Protein AF-A0A0P7ZDQ3-F1 (afdb_monomer)

Radius of gyration: 29.6 Å; Cα contacts (8 Å, |Δi|>4): 170; chains: 1; bounding box: 62×71×88 Å

Organism: Scleropages formosus (NCBI:txid113540)

Nearest PDB structures (foldseek):
  5wai-assembly2_F  TM=9.616E-01  e=1.952E-12  Homo sapiens
  7kso-assembly1_C  TM=8.621E-01  e=9.322E-10  Homo sapiens
  7ktp-assembly1_C  TM=6.239E-01  e=7.006E-10  Homo sapiens
  9c6e-assembly1_A  TM=3.291E-01  e=1.184E+00  Bos taurus
  7mor-assembly1_D  TM=3.613E-01  e=1.576E+00  Bos taurus

Secondary structure (DSSP, 8-state):
----TTGGG---SGGGGT--SHHHHHHHHHHHTTS------SEEEEE---B----S---TT-TT---EEEEEEEEEEEEPPPTT-SS--EEEEEEEEEEEEBS--TTT--TT-S-EEEEEGGGG-GGGGGTEEEEEEEEEEE-TT---S----------------PPPP--

pLDDT: mean 75.01, std 19.98, range [33.34, 97.62]

Foldseek 3Di:
DDPCPPPPPDDDCPCVVVDDPVVVVVVVVVVVVPVPPPPDPQKDKDWAAADEDDDPDDPPDDPPPQQWKKKWKWKKWFWDDDPPGPGTDIDIHTQDIDIGGYPDDPPPDDPPPTDMGIGGCVVVDPVCVNTTVDIDMDMDIGDPPPDPPDDDPDDDPDDDDDDDDDDDDDD

Structure (mmCIF, N/CA/C/O backbone):
data_AF-A0A0P7ZDQ3-F1
#
_entry.id   AF-A0A0P7ZDQ3-F1
#
loop_
_atom_site.group_PDB
_atom_site.id
_atom_site.type_symbol
_atom_site.label_atom_id
_atom_site.label_alt_id
_atom_site.label_comp_id
_atom_site.label_asym_id
_atom_site.label_entity_id
_atom_site.label_seq_id
_atom_site.pdbx_PDB_ins_code
_atom_site.Cartn_x
_atom_site.Cartn_y
_atom_site.Cartn_z
_atom_site.occupancy
_atom_site.B_iso_or_equiv
_atom_site.auth_seq_id
_atom_site.auth_comp_id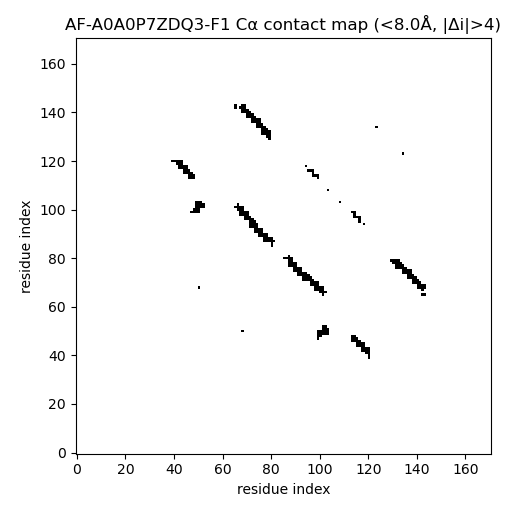
_atom_site.auth_asym_id
_atom_site.auth_atom_id
_atom_site.pdbx_PDB_model_num
ATOM 1 N N . MET A 1 1 ? -10.591 -28.034 55.947 1.00 47.28 1 MET A N 1
ATOM 2 C CA . MET A 1 1 ? -9.661 -26.920 56.257 1.00 47.28 1 MET A CA 1
ATOM 3 C C . MET A 1 1 ? -9.011 -26.566 54.936 1.00 47.28 1 MET A C 1
ATOM 5 O O . MET A 1 1 ? -7.900 -26.991 54.668 1.00 47.28 1 MET A O 1
ATOM 9 N N . ASP A 1 2 ? -9.728 -25.840 54.086 1.00 49.72 2 ASP A N 1
ATOM 10 C CA . ASP A 1 2 ? -9.339 -25.650 52.686 1.00 49.72 2 ASP A CA 1
ATOM 11 C C . ASP A 1 2 ? -8.907 -24.201 52.498 1.00 49.72 2 ASP A C 1
ATOM 13 O O . ASP A 1 2 ? -9.632 -23.352 51.984 1.00 49.72 2 ASP A O 1
ATOM 17 N N . LYS A 1 3 ? -7.722 -23.886 53.027 1.00 55.19 3 LYS A N 1
ATOM 18 C CA . LYS A 1 3 ? -7.095 -22.579 52.827 1.00 55.19 3 LYS A CA 1
ATOM 19 C C . LYS A 1 3 ? -6.446 -22.561 51.444 1.00 55.19 3 LYS A C 1
ATOM 21 O O . LYS A 1 3 ? -5.345 -23.062 51.266 1.00 55.19 3 LYS A O 1
ATOM 26 N N . CYS A 1 4 ? -7.168 -21.989 50.484 1.00 62.66 4 CYS A N 1
ATOM 27 C CA . CYS A 1 4 ? -6.662 -21.248 49.325 1.00 62.66 4 CYS A CA 1
ATOM 28 C C . CYS A 1 4 ? -5.309 -21.713 48.740 1.00 62.66 4 CYS A C 1
ATOM 30 O O . CYS A 1 4 ? -4.329 -20.971 48.778 1.00 62.66 4 CYS A O 1
ATOM 32 N N . PHE A 1 5 ? -5.267 -22.893 48.113 1.00 64.25 5 PHE A N 1
ATOM 33 C CA . PHE A 1 5 ? -4.073 -23.408 47.416 1.00 64.25 5 PHE A CA 1
ATOM 34 C C . PHE A 1 5 ? -3.659 -22.566 46.180 1.00 64.25 5 PHE A C 1
ATOM 36 O O . PHE A 1 5 ? -2.565 -22.722 45.655 1.00 64.25 5 PHE A O 1
ATOM 43 N N . PHE A 1 6 ? -4.506 -21.626 45.734 1.00 69.12 6 PHE A N 1
ATOM 44 C CA . PHE A 1 6 ? -4.286 -20.774 44.552 1.00 69.12 6 PHE A CA 1
ATOM 45 C C . PHE A 1 6 ? -3.920 -19.308 44.865 1.00 69.12 6 PHE A C 1
ATOM 47 O O . PHE A 1 6 ? -3.883 -18.477 43.960 1.00 69.12 6 PHE A O 1
ATOM 54 N N . SER A 1 7 ? -3.644 -18.947 46.123 1.00 65.00 7 SER A N 1
ATOM 55 C CA . SER A 1 7 ? -3.517 -17.529 46.512 1.00 65.00 7 SER A CA 1
ATOM 56 C C . SER A 1 7 ? -2.217 -16.825 46.074 1.00 65.00 7 SER A C 1
ATOM 58 O O . SER A 1 7 ? -2.065 -15.639 46.350 1.00 65.00 7 SER A O 1
ATOM 60 N N . LEU A 1 8 ? -1.288 -17.510 45.392 1.00 71.44 8 LEU A N 1
ATOM 61 C CA . LEU A 1 8 ? -0.011 -16.923 44.948 1.00 71.44 8 LEU A CA 1
ATOM 62 C C . LEU A 1 8 ? -0.116 -16.030 43.692 1.00 71.44 8 LEU A C 1
ATOM 64 O O . LEU A 1 8 ? 0.861 -15.379 43.338 1.00 71.44 8 LEU A O 1
ATOM 68 N N . GLY A 1 9 ? -1.269 -15.982 43.015 1.00 68.00 9 GLY A N 1
ATOM 69 C CA . GLY A 1 9 ? -1.419 -15.308 41.714 1.00 68.00 9 GLY A CA 1
ATOM 70 C C . GLY A 1 9 ? -2.218 -14.000 41.698 1.00 68.00 9 GLY A C 1
ATOM 71 O O . GLY A 1 9 ? -2.592 -13.554 40.615 1.00 68.00 9 GLY A O 1
ATOM 72 N N . SER A 1 10 ? -2.552 -13.396 42.844 1.00 70.06 10 SER A N 1
ATOM 73 C CA . SER A 1 10 ? -3.461 -12.235 42.891 1.00 70.06 10 SER A CA 1
ATOM 74 C C . SER A 1 10 ? -2.779 -10.934 43.317 1.00 70.06 10 SER A C 1
ATOM 76 O O . SER A 1 10 ? -2.130 -10.883 44.357 1.00 70.06 10 SER A O 1
ATOM 78 N N . SER A 1 11 ? -3.013 -9.864 42.550 1.00 74.44 11 SER A N 1
ATOM 79 C CA . SER A 1 11 ? -2.628 -8.493 42.912 1.00 74.44 11 SER A CA 1
ATOM 80 C C . SER A 1 11 ? -3.313 -8.031 44.205 1.00 74.44 11 SER A C 1
ATOM 82 O O . SER A 1 11 ? -4.505 -8.267 44.411 1.00 74.44 11 SER A O 1
ATOM 84 N N . GLU A 1 12 ? -2.569 -7.305 45.039 1.00 79.31 12 GLU A N 1
ATOM 85 C CA . GLU A 1 12 ? -3.005 -6.795 46.342 1.00 79.31 12 GLU A CA 1
ATOM 86 C C . GLU A 1 12 ? -4.114 -5.728 46.215 1.00 79.31 12 GLU A C 1
ATOM 88 O O . GLU A 1 12 ? -4.097 -4.882 45.318 1.00 79.31 12 GLU A O 1
ATOM 93 N N . THR A 1 13 ? -5.114 -5.746 47.106 1.00 77.69 13 THR A N 1
ATOM 94 C CA . THR A 1 13 ? -6.312 -4.885 47.001 1.00 77.69 13 THR A CA 1
ATOM 95 C C . THR A 1 13 ? -6.171 -3.520 47.678 1.00 77.69 13 THR A C 1
ATOM 97 O O . THR A 1 13 ? -7.129 -2.745 47.669 1.00 77.69 13 THR A O 1
ATOM 100 N N . ALA A 1 14 ? -5.014 -3.214 48.275 1.00 78.00 14 ALA A N 1
ATOM 101 C CA . ALA A 1 14 ? -4.780 -2.003 49.069 1.00 78.00 14 ALA A CA 1
ATOM 102 C C . ALA A 1 14 ? -5.134 -0.710 48.309 1.00 78.00 14 ALA A C 1
ATOM 104 O O . ALA A 1 14 ? -5.772 0.188 48.859 1.00 78.00 14 ALA A O 1
ATOM 105 N N . PHE A 1 15 ? -4.835 -0.664 47.009 1.00 73.62 15 PHE A N 1
ATOM 106 C CA . PHE A 1 15 ? -5.110 0.492 46.154 1.00 73.62 15 PHE A CA 1
ATOM 107 C C . PHE A 1 15 ? -6.597 0.709 45.848 1.00 73.62 15 PHE A C 1
ATOM 109 O O . PHE A 1 15 ? -6.980 1.817 45.485 1.00 73.62 15 PHE A O 1
ATOM 116 N N . ARG A 1 16 ? -7.470 -0.293 46.040 1.00 76.94 16 ARG A N 1
ATOM 117 C CA . ARG A 1 16 ? -8.907 -0.164 45.729 1.00 76.94 16 ARG A CA 1
ATOM 118 C C . ARG A 1 16 ? -9.622 0.851 46.618 1.00 76.94 16 ARG A C 1
ATOM 120 O O . ARG A 1 16 ? -10.590 1.449 46.174 1.00 76.94 16 ARG A O 1
ATOM 127 N N . LYS A 1 17 ? -9.155 1.041 47.858 1.00 80.94 17 LYS A N 1
ATOM 128 C CA . LYS A 1 17 ? -9.774 1.975 48.816 1.00 80.94 17 LYS A CA 1
ATOM 129 C C . LYS A 1 17 ? -9.455 3.442 48.515 1.00 80.94 17 LYS A C 1
ATOM 131 O O . LYS A 1 17 ? -10.232 4.309 48.891 1.00 80.94 17 LYS A O 1
ATOM 136 N N . ALA A 1 18 ? -8.323 3.706 47.863 1.00 84.31 18 ALA A N 1
ATOM 137 C CA . ALA A 1 18 ? -7.874 5.050 47.498 1.00 84.31 18 ALA A CA 1
ATOM 138 C C . ALA A 1 18 ? -8.083 5.371 46.007 1.00 84.31 18 ALA A C 1
ATOM 140 O O . ALA A 1 18 ? -7.891 6.512 45.599 1.00 84.31 18 ALA A O 1
ATOM 141 N N . PHE A 1 19 ? -8.462 4.382 45.190 1.00 84.75 19 PHE A N 1
ATOM 142 C CA . PHE A 1 19 ? -8.702 4.566 43.763 1.00 84.75 19 PHE A CA 1
ATOM 143 C C . PHE A 1 19 ? -9.962 5.399 43.531 1.00 84.75 19 PHE A C 1
ATOM 145 O O . PHE A 1 19 ? -11.065 4.990 43.897 1.00 84.75 19 PHE A O 1
ATOM 152 N N . LYS A 1 20 ? -9.797 6.546 42.876 1.00 89.25 20 LYS A N 1
ATOM 153 C CA . LYS A 1 20 ? -10.901 7.384 42.418 1.00 89.25 20 LYS A CA 1
ATOM 154 C C . LYS A 1 20 ? -11.042 7.234 40.912 1.00 89.25 20 LYS A C 1
ATOM 156 O O . LYS A 1 20 ? -10.075 7.414 40.177 1.00 89.25 20 LYS A O 1
ATOM 161 N N . VAL A 1 21 ? -12.250 6.910 40.457 1.00 90.06 21 VAL A N 1
ATOM 162 C CA . VAL A 1 21 ? -12.559 6.806 39.020 1.00 90.06 21 VAL A CA 1
ATOM 163 C C . VAL A 1 21 ? -12.359 8.159 38.330 1.00 90.06 21 VAL A C 1
ATOM 165 O O . VAL A 1 21 ? -11.869 8.195 37.206 1.00 90.06 21 VAL A O 1
ATOM 168 N N . ASP A 1 22 ? -12.645 9.259 39.031 1.00 88.94 22 ASP A N 1
ATOM 169 C CA . ASP A 1 22 ? -12.493 10.625 38.516 1.00 88.94 22 ASP A CA 1
ATOM 17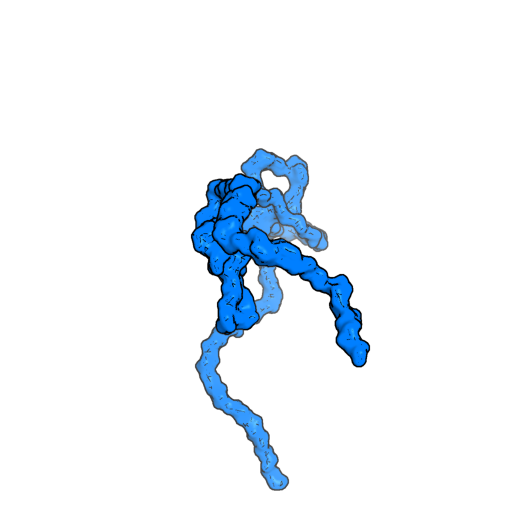0 C C . ASP A 1 22 ? -11.036 10.959 38.144 1.00 88.94 22 ASP A C 1
ATOM 172 O O . ASP A 1 22 ? -10.786 11.634 37.145 1.00 88.94 22 ASP A O 1
ATOM 176 N N . ASP A 1 23 ? -10.056 10.397 38.866 1.00 90.56 23 ASP A N 1
ATOM 177 C CA . ASP A 1 23 ? -8.626 10.590 38.583 1.00 90.56 23 ASP A CA 1
ATOM 178 C C . ASP A 1 23 ? -8.180 9.853 37.299 1.00 90.56 23 ASP A C 1
ATOM 180 O O . ASP A 1 23 ? -7.086 10.097 36.779 1.00 90.56 23 ASP A O 1
ATOM 184 N N . MET A 1 24 ? -9.005 8.942 36.760 1.00 90.50 24 MET A N 1
ATOM 185 C CA . MET A 1 24 ? -8.677 8.165 35.560 1.00 90.50 24 MET A CA 1
ATOM 186 C C . MET A 1 24 ? -8.606 9.046 34.313 1.00 90.50 24 MET A C 1
ATOM 188 O O . MET A 1 24 ? -7.696 8.865 33.504 1.00 90.50 24 MET A O 1
ATOM 192 N N . LEU A 1 25 ? -9.532 10.000 34.166 1.00 89.62 25 LEU A N 1
ATOM 193 C CA . LEU A 1 25 ? -9.534 10.932 33.037 1.00 89.62 25 LEU A CA 1
ATOM 194 C C . LEU A 1 25 ? -8.263 11.790 33.054 1.00 89.62 25 LEU A C 1
ATOM 196 O O . LEU A 1 25 ? -7.521 11.804 32.076 1.00 89.62 25 LEU A O 1
ATOM 200 N N . LEU A 1 26 ? -7.953 12.383 34.211 1.00 86.81 26 LEU A N 1
ATOM 201 C CA . LEU A 1 26 ? -6.758 13.204 34.427 1.00 86.81 26 LEU A CA 1
ATOM 202 C C . LEU A 1 26 ? -5.464 12.429 34.114 1.00 86.81 26 LEU A C 1
ATOM 204 O O . LEU A 1 26 ? -4.530 12.949 33.501 1.00 86.81 26 LEU A O 1
ATOM 208 N N . LYS A 1 27 ? -5.406 11.154 34.514 1.00 89.25 27 LYS A N 1
ATOM 209 C CA . LYS A 1 27 ? -4.269 10.272 34.227 1.00 89.25 27 LYS A CA 1
ATOM 210 C C . LYS A 1 27 ? -4.133 9.971 32.730 1.00 89.25 27 LYS A C 1
ATOM 212 O O . LYS A 1 27 ? -3.011 9.969 32.227 1.00 89.25 27 LYS A O 1
ATOM 217 N N . MET A 1 28 ? -5.244 9.725 32.034 1.00 86.88 28 MET A N 1
ATOM 218 C CA . MET A 1 28 ? -5.261 9.453 30.590 1.00 86.88 28 MET A CA 1
ATOM 219 C C . MET A 1 28 ? -4.851 10.681 29.777 1.00 86.88 28 MET A C 1
ATOM 221 O O . MET A 1 28 ? -4.048 10.561 28.856 1.00 86.88 28 MET A O 1
ATOM 225 N N . GLU A 1 29 ? -5.340 11.864 30.143 1.00 86.06 29 GLU A N 1
ATOM 226 C CA . GLU A 1 29 ? -4.963 13.128 29.502 1.00 86.06 29 GLU A CA 1
ATOM 227 C C . GLU A 1 29 ? -3.469 13.426 29.678 1.00 86.06 29 GLU A C 1
ATOM 229 O O . GLU A 1 29 ? -2.793 13.766 28.707 1.00 86.06 29 GLU A O 1
ATOM 234 N N . LYS A 1 30 ? -2.924 13.197 30.883 1.00 85.81 30 LYS A N 1
ATOM 235 C CA . LYS A 1 30 ? -1.484 13.333 31.151 1.00 85.81 30 LYS A CA 1
ATOM 236 C C . LYS A 1 30 ? -0.636 12.363 30.321 1.00 85.81 30 LYS A C 1
ATOM 238 O O . LYS A 1 30 ? 0.434 12.743 29.867 1.00 85.81 30 LYS A O 1
ATOM 243 N N . MET A 1 31 ? -1.091 11.122 30.142 1.00 82.31 31 MET A N 1
ATOM 244 C CA . MET A 1 31 ? -0.364 10.106 29.365 1.00 82.31 31 MET A CA 1
ATOM 245 C C . MET A 1 31 ? -0.445 10.345 27.855 1.00 82.31 31 MET A C 1
ATOM 247 O O . MET A 1 31 ? 0.506 10.047 27.143 1.00 82.31 31 MET A O 1
ATOM 251 N N . LYS A 1 32 ? -1.554 10.905 27.368 1.00 75.75 32 LYS A N 1
ATOM 252 C CA . LYS A 1 32 ? -1.756 11.193 25.945 1.00 75.75 32 LYS A CA 1
ATOM 253 C C . LYS A 1 3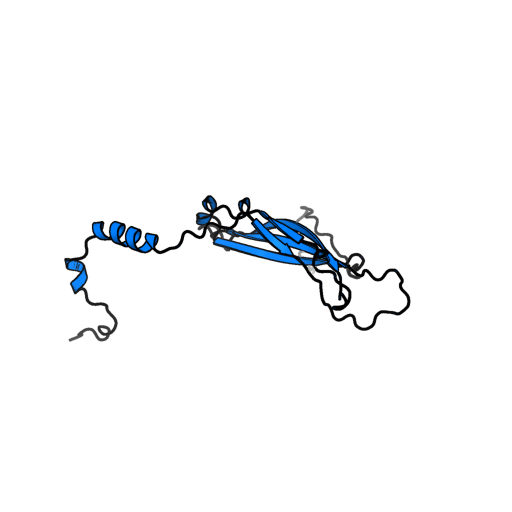2 ? -0.954 12.404 25.453 1.00 75.75 32 LYS A C 1
ATOM 255 O O . LYS A 1 32 ? -0.656 12.480 24.269 1.00 75.75 32 LYS A O 1
ATOM 260 N N . GLY A 1 33 ? -0.600 13.335 26.344 1.00 59.69 33 GLY A N 1
ATOM 261 C CA . GLY A 1 33 ? 0.210 14.513 26.009 1.00 59.69 33 GLY A CA 1
ATOM 262 C C . GLY A 1 33 ? 1.645 14.205 25.555 1.00 59.69 33 GLY A C 1
ATOM 263 O O . GLY A 1 33 ? 2.229 15.026 24.858 1.00 59.69 33 GLY A O 1
ATOM 264 N N . ASP A 1 34 ? 2.178 13.028 25.905 1.00 56.09 34 ASP A N 1
ATOM 265 C CA . ASP A 1 34 ? 3.499 12.539 25.469 1.00 56.09 34 ASP A CA 1
ATOM 266 C C . ASP A 1 34 ? 3.437 11.711 24.171 1.00 56.09 34 ASP A C 1
ATOM 268 O O . ASP A 1 34 ? 4.472 11.400 23.579 1.00 56.09 34 ASP A O 1
ATOM 272 N N . GLU A 1 35 ? 2.238 11.341 23.706 1.00 57.03 35 GLU A N 1
ATOM 273 C CA . GLU A 1 35 ? 2.053 10.703 22.403 1.00 57.03 35 GLU A CA 1
ATOM 274 C C . GLU A 1 35 ? 2.151 11.798 21.335 1.00 57.03 35 GLU A C 1
ATOM 276 O O . GLU A 1 35 ? 1.168 12.468 21.001 1.00 57.03 35 GLU A O 1
ATOM 281 N N . GLU A 1 36 ? 3.379 12.024 20.852 1.00 52.66 36 GLU A N 1
ATOM 282 C CA . GLU A 1 36 ? 3.683 12.901 19.723 1.00 52.66 36 GLU A CA 1
ATOM 283 C C . GLU A 1 36 ? 2.632 12.663 18.640 1.00 52.66 36 GLU A C 1
ATOM 285 O O . GLU A 1 36 ? 2.510 11.567 18.091 1.00 52.66 36 GLU A O 1
ATOM 290 N N . SER A 1 37 ? 1.801 13.676 18.389 1.00 56.22 37 SER A N 1
ATOM 291 C CA . SER A 1 37 ? 0.758 13.586 17.380 1.00 56.22 37 SER A CA 1
ATOM 292 C C . SER A 1 37 ? 1.489 13.383 16.066 1.00 56.22 37 SER A C 1
ATOM 294 O O . SER A 1 37 ? 2.045 14.341 15.531 1.00 56.22 37 SER A O 1
ATOM 296 N N . HIS A 1 38 ? 1.561 12.142 15.583 1.00 58.97 38 HIS A N 1
ATOM 297 C CA . HIS A 1 38 ? 2.162 11.830 14.299 1.00 58.97 38 HIS A CA 1
ATOM 298 C C . HIS A 1 38 ? 1.317 12.524 13.233 1.00 58.97 38 HIS A C 1
ATOM 300 O O . HIS A 1 38 ? 0.357 11.965 12.702 1.00 58.97 38 HIS A O 1
ATOM 306 N N . SER A 1 39 ? 1.637 13.792 12.978 1.00 62.31 39 SER A N 1
ATOM 307 C CA . SER A 1 39 ? 1.149 14.550 11.847 1.00 62.31 39 SER A CA 1
ATOM 308 C C . SER A 1 39 ? 1.599 13.759 10.637 1.00 62.31 39 SER A C 1
ATOM 310 O O . SER A 1 39 ? 2.788 13.715 10.313 1.00 62.31 39 SER A O 1
ATOM 312 N N . LEU A 1 40 ? 0.664 13.012 10.051 1.00 63.12 40 LEU A N 1
ATOM 313 C CA . LEU A 1 40 ? 0.972 12.202 8.892 1.00 63.12 40 LEU A CA 1
ATOM 314 C C . LEU A 1 40 ? 1.485 13.158 7.806 1.00 63.12 40 LEU A C 1
ATOM 316 O O . LEU A 1 40 ? 0.831 14.172 7.537 1.00 63.12 40 LEU A O 1
ATOM 320 N N . PRO A 1 41 ? 2.649 12.878 7.196 1.00 66.06 41 PRO A N 1
ATOM 321 C CA . PRO A 1 41 ? 3.157 13.700 6.109 1.00 66.06 41 PRO A CA 1
ATOM 322 C C . PRO A 1 41 ? 2.105 13.811 4.999 1.00 66.06 41 PRO A C 1
ATOM 324 O O . PRO A 1 41 ? 1.291 12.908 4.796 1.00 66.06 41 PRO A O 1
ATOM 327 N N . SER A 1 42 ? 2.118 14.929 4.269 1.00 75.25 42 SER A N 1
ATOM 328 C CA . SER A 1 42 ? 1.070 15.277 3.293 1.00 75.25 42 SER A CA 1
ATOM 329 C C . SER A 1 42 ? 0.878 14.240 2.178 1.00 75.25 42 SER A C 1
ATOM 331 O O . SER A 1 42 ? -0.187 14.176 1.568 1.00 75.25 42 SER A O 1
ATOM 333 N N . HIS A 1 43 ? 1.888 13.418 1.904 1.00 86.81 43 HIS A N 1
ATOM 334 C CA . HIS A 1 43 ? 1.829 12.315 0.953 1.00 86.81 43 HIS A CA 1
ATOM 335 C C . HIS A 1 43 ? 2.964 11.318 1.213 1.00 86.81 43 HIS A C 1
ATOM 337 O O . HIS A 1 43 ? 4.008 11.667 1.766 1.00 86.81 43 HIS A O 1
ATOM 343 N N . LEU A 1 44 ? 2.775 10.080 0.761 1.00 91.50 44 LEU A N 1
ATOM 344 C CA . LEU A 1 44 ? 3.818 9.061 0.703 1.00 91.50 44 LEU A CA 1
ATOM 345 C C . LEU A 1 44 ? 4.324 8.958 -0.739 1.00 91.50 44 LEU A C 1
ATOM 347 O O . LEU A 1 44 ? 3.580 8.565 -1.636 1.00 91.50 44 LEU A O 1
ATOM 351 N N . GLN A 1 45 ? 5.591 9.304 -0.970 1.00 93.19 45 GLN A N 1
ATOM 352 C CA . GLN A 1 45 ? 6.229 9.172 -2.279 1.00 93.19 45 GLN A CA 1
ATOM 353 C C . GLN A 1 45 ? 7.046 7.879 -2.359 1.00 93.19 45 GLN A C 1
ATOM 355 O O . GLN A 1 45 ? 7.923 7.633 -1.534 1.00 93.19 45 GLN A O 1
ATOM 360 N N . LEU A 1 46 ? 6.792 7.077 -3.391 1.00 94.50 46 LEU A N 1
ATOM 361 C CA . LEU A 1 46 ? 7.524 5.852 -3.703 1.00 94.50 46 LEU A CA 1
ATOM 362 C C . LEU A 1 46 ? 8.285 6.047 -5.012 1.00 94.50 46 LEU A C 1
ATOM 364 O O . LEU A 1 46 ? 7.674 6.371 -6.025 1.00 94.50 46 LEU A O 1
ATOM 368 N N . THR A 1 47 ? 9.598 5.829 -5.009 1.00 94.75 47 THR A N 1
ATOM 369 C CA . THR A 1 47 ? 10.451 5.906 -6.207 1.00 94.75 47 THR A CA 1
ATOM 370 C C . THR A 1 47 ? 11.011 4.520 -6.505 1.00 94.75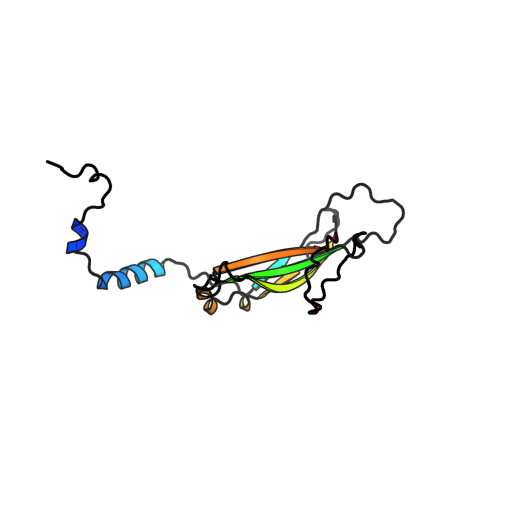 47 THR A C 1
ATOM 372 O O . THR A 1 47 ? 11.700 3.946 -5.664 1.00 94.75 47 THR A O 1
ATOM 375 N N . PHE A 1 48 ? 10.718 3.971 -7.684 1.00 93.69 48 PHE A N 1
ATOM 376 C CA . PHE A 1 48 ? 11.091 2.599 -8.039 1.00 93.69 48 PHE A CA 1
ATOM 377 C C . PHE A 1 48 ? 12.341 2.577 -8.916 1.00 93.69 48 PHE A C 1
ATOM 379 O O . PHE A 1 48 ? 12.357 3.166 -9.993 1.00 93.69 48 PHE A O 1
ATOM 386 N N . THR A 1 49 ? 13.383 1.875 -8.474 1.00 91.69 49 THR A N 1
ATOM 387 C CA . THR A 1 49 ? 14.687 1.860 -9.154 1.00 91.69 49 THR A CA 1
ATOM 388 C C . THR A 1 49 ? 14.810 0.770 -10.215 1.00 91.69 49 THR A C 1
ATOM 390 O O . THR A 1 49 ? 15.452 0.981 -11.240 1.00 91.69 49 THR A O 1
ATOM 393 N N . GLY A 1 50 ? 14.171 -0.379 -10.003 1.00 90.75 50 GLY A N 1
ATOM 394 C CA . GLY A 1 50 ? 14.228 -1.514 -10.914 1.00 90.75 50 GLY A CA 1
ATOM 395 C C . GLY A 1 50 ? 13.504 -2.734 -10.363 1.00 90.75 50 GLY A C 1
ATOM 396 O O . GLY A 1 50 ? 13.229 -2.825 -9.166 1.00 90.75 50 GLY A O 1
ATOM 397 N N . PHE A 1 51 ? 13.199 -3.679 -11.244 1.00 91.81 51 PHE A N 1
ATOM 398 C CA . PHE A 1 51 ? 12.724 -5.007 -10.886 1.00 91.81 51 PHE A CA 1
ATOM 399 C C . PHE A 1 51 ? 13.784 -6.027 -11.295 1.00 91.81 51 PHE A C 1
ATOM 401 O O . PHE A 1 51 ? 14.119 -6.124 -12.473 1.00 91.81 51 PHE A O 1
ATOM 408 N N . PHE A 1 52 ? 14.325 -6.769 -10.330 1.00 90.19 52 PHE A N 1
ATOM 409 C CA . PHE A 1 52 ? 15.396 -7.731 -10.575 1.00 90.19 52 PHE A CA 1
ATOM 410 C C . PHE A 1 52 ? 14.835 -9.151 -10.609 1.00 90.19 52 PHE A C 1
ATOM 412 O O . PHE A 1 52 ? 14.238 -9.616 -9.638 1.00 90.19 52 PHE A O 1
ATOM 419 N N . HIS A 1 53 ? 15.032 -9.847 -11.723 1.00 86.88 53 HIS A N 1
ATOM 420 C CA . HIS A 1 53 ? 14.572 -11.216 -11.918 1.00 86.88 53 HIS A CA 1
ATOM 421 C C . HIS A 1 53 ? 15.626 -12.015 -12.676 1.00 86.88 53 HIS A C 1
ATOM 423 O O . HIS A 1 53 ? 16.151 -11.555 -13.690 1.00 86.88 53 HIS A O 1
ATOM 429 N N . LYS A 1 54 ? 15.925 -13.226 -12.198 1.00 79.50 54 LYS A N 1
ATOM 430 C CA . LYS A 1 54 ? 16.862 -14.126 -12.874 1.00 79.50 54 LYS A CA 1
ATOM 431 C C . LYS A 1 54 ? 16.233 -14.578 -14.189 1.00 79.50 54 LYS A C 1
ATOM 433 O O . LYS A 1 54 ? 15.330 -15.404 -14.185 1.00 79.50 54 LYS A O 1
ATOM 438 N N . ILE A 1 55 ? 16.687 -14.013 -15.301 1.00 67.62 55 ILE A N 1
ATOM 439 C CA . ILE A 1 55 ? 16.346 -14.512 -16.631 1.00 67.62 55 ILE A CA 1
ATOM 440 C C . ILE A 1 55 ? 17.334 -15.647 -16.915 1.00 67.62 55 ILE A C 1
ATOM 442 O O . ILE A 1 55 ? 18.539 -15.410 -17.005 1.00 67.62 55 ILE A O 1
ATOM 446 N N . GLU A 1 56 ? 16.856 -16.889 -17.002 1.00 56.81 56 GLU A N 1
ATOM 447 C CA . GLU A 1 56 ? 17.665 -17.992 -17.525 1.00 56.81 56 GLU A CA 1
ATOM 448 C C . GLU A 1 56 ? 17.915 -17.745 -19.017 1.00 56.81 56 GLU A C 1
ATOM 450 O O . GLU A 1 56 ? 17.086 -18.093 -19.844 1.00 56.81 56 GLU A O 1
ATOM 455 N N . LYS A 1 57 ? 19.062 -17.125 -19.325 1.00 53.06 57 LYS A N 1
ATOM 456 C CA . LYS A 1 57 ? 19.594 -16.799 -20.663 1.00 53.06 57 LYS A CA 1
ATOM 457 C C . LYS A 1 57 ? 18.668 -15.927 -21.541 1.00 53.06 57 LYS A C 1
ATOM 459 O O . LYS A 1 57 ? 17.613 -16.391 -21.958 1.00 53.06 57 LYS A O 1
ATOM 464 N N . PRO A 1 58 ? 19.088 -14.711 -21.941 1.00 49.66 58 PRO A N 1
ATOM 465 C CA . PRO A 1 58 ? 18.412 -14.025 -23.036 1.00 49.66 58 PRO A CA 1
ATOM 466 C C . PRO A 1 58 ? 18.569 -14.887 -24.294 1.00 49.66 58 PRO A C 1
ATOM 468 O O . PRO A 1 58 ? 19.686 -15.232 -24.695 1.00 49.66 58 PRO A O 1
ATOM 471 N N . SER A 1 59 ? 17.457 -15.299 -24.900 1.00 44.91 59 SER A N 1
ATOM 472 C CA . SER A 1 59 ? 17.509 -15.851 -26.249 1.00 44.91 59 SER A CA 1
ATOM 473 C C . SER A 1 59 ? 18.000 -14.731 -27.160 1.00 44.91 59 SER A C 1
ATOM 475 O O . SER A 1 59 ? 17.328 -13.716 -27.300 1.00 44.91 59 SER A O 1
ATOM 477 N N . LEU A 1 60 ? 19.180 -14.914 -27.752 1.00 46.31 60 LEU A N 1
ATOM 478 C CA . LEU A 1 60 ? 19.987 -13.905 -28.453 1.00 46.31 60 LEU A CA 1
ATOM 479 C C . LEU A 1 60 ? 19.309 -13.208 -29.661 1.00 46.31 60 LEU A C 1
ATOM 481 O O . LEU A 1 60 ? 19.955 -12.424 -30.344 1.00 46.31 60 LEU A O 1
ATOM 485 N N . ASN A 1 61 ? 18.036 -13.487 -29.957 1.00 41.00 61 ASN A N 1
ATOM 486 C CA . ASN A 1 61 ? 17.400 -13.186 -31.243 1.00 41.00 61 ASN A CA 1
ATOM 487 C C . ASN A 1 61 ? 16.046 -12.463 -31.128 1.00 41.00 61 ASN A C 1
ATOM 489 O O . ASN A 1 61 ? 15.165 -12.679 -31.960 1.00 41.00 61 ASN A O 1
ATOM 493 N N . SER A 1 62 ? 15.836 -11.605 -30.131 1.00 47.69 62 SER A N 1
ATOM 494 C CA . SER A 1 62 ? 14.639 -10.757 -30.122 1.00 47.69 62 SER A CA 1
ATOM 495 C C . SER A 1 62 ? 14.969 -9.329 -29.721 1.00 47.69 62 SER A C 1
ATOM 497 O O . SER A 1 62 ? 15.039 -9.014 -28.539 1.00 47.69 62 SER A O 1
ATOM 499 N N . GLU A 1 63 ? 15.036 -8.431 -30.706 1.00 50.81 63 GLU A N 1
ATOM 500 C CA . GLU A 1 63 ? 15.017 -6.965 -30.525 1.00 50.81 63 GLU A CA 1
ATOM 501 C C . GLU A 1 63 ? 13.743 -6.442 -29.814 1.00 50.81 63 GLU A C 1
ATOM 503 O O . GLU A 1 63 ? 13.532 -5.240 -29.694 1.00 50.81 63 GLU A O 1
ATOM 508 N N . ASN A 1 64 ? 12.880 -7.340 -29.328 1.00 50.81 64 ASN A N 1
ATOM 509 C CA . ASN A 1 64 ? 11.611 -7.053 -28.673 1.00 50.81 64 ASN A CA 1
ATOM 510 C C . ASN A 1 64 ? 11.530 -7.635 -27.245 1.00 50.81 64 ASN A C 1
ATOM 512 O O . ASN A 1 64 ? 10.428 -7.816 -26.726 1.00 50.81 64 ASN A O 1
ATOM 516 N N . GLU A 1 65 ? 12.658 -7.969 -26.59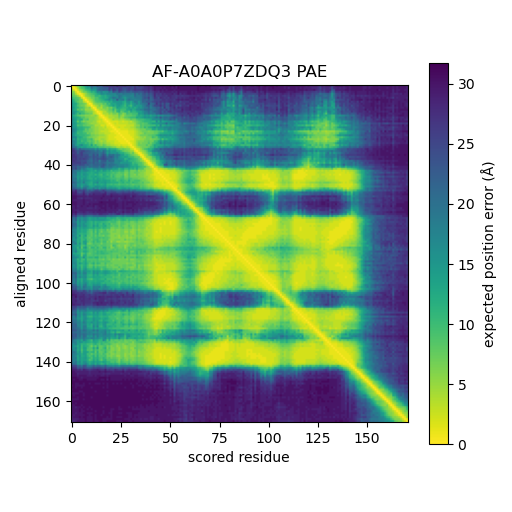6 1.00 60.94 65 GLU A N 1
ATOM 517 C CA . GLU A 1 65 ? 12.614 -8.299 -25.165 1.00 60.94 65 GLU A CA 1
ATOM 518 C C . GLU A 1 65 ? 12.080 -7.087 -24.390 1.00 60.94 65 GLU A C 1
ATOM 520 O O . GLU A 1 65 ? 12.624 -5.983 -24.436 1.00 60.94 65 GLU A O 1
ATOM 525 N N . GLN A 1 66 ? 10.957 -7.279 -23.696 1.00 67.69 66 GLN A N 1
ATOM 526 C CA . GLN A 1 66 ? 10.386 -6.243 -22.847 1.00 67.69 66 GLN A CA 1
ATOM 527 C C . GLN A 1 66 ? 11.369 -5.946 -21.699 1.00 67.69 66 GLN A C 1
ATOM 529 O O . GLN A 1 66 ? 11.414 -6.674 -20.703 1.00 67.69 66 GLN A O 1
ATOM 534 N N . ASN A 1 67 ? 12.128 -4.856 -21.842 1.00 80.50 67 ASN A N 1
ATOM 535 C CA . ASN A 1 67 ? 13.109 -4.355 -20.865 1.00 80.50 67 ASN A CA 1
ATOM 536 C C . ASN A 1 67 ? 12.461 -3.611 -19.683 1.00 80.50 67 ASN A C 1
ATOM 538 O O . ASN A 1 67 ? 13.135 -2.974 -18.871 1.00 80.50 67 ASN A O 1
ATOM 542 N N . SER A 1 68 ? 11.137 -3.673 -19.572 1.00 88.19 68 SER A N 1
ATOM 543 C CA . SER A 1 68 ? 10.364 -3.087 -18.487 1.00 88.19 68 SER A CA 1
ATOM 544 C C . SER A 1 68 ? 9.262 -4.035 -18.026 1.00 88.19 68 SER A C 1
ATOM 546 O O . SER A 1 68 ? 8.754 -4.877 -18.772 1.00 88.19 68 SER A O 1
ATOM 548 N N . VAL A 1 69 ? 8.873 -3.878 -16.765 1.00 92.19 69 VAL A N 1
ATOM 549 C CA . VAL A 1 69 ? 7.702 -4.524 -16.175 1.00 92.19 69 VAL A CA 1
ATOM 550 C C . VAL A 1 69 ? 6.665 -3.474 -15.805 1.00 92.19 69 VAL A C 1
ATOM 552 O O . VAL A 1 69 ? 7.000 -2.338 -15.463 1.00 92.19 69 VAL A O 1
ATOM 555 N N . SER A 1 70 ? 5.390 -3.848 -15.852 1.00 94.44 70 SER A N 1
ATOM 556 C CA . SER A 1 70 ? 4.316 -3.011 -15.334 1.00 94.44 70 SER A CA 1
ATOM 557 C C . SER A 1 70 ? 4.111 -3.301 -13.850 1.00 94.44 70 SER A C 1
ATOM 559 O O . SER A 1 70 ? 3.718 -4.408 -13.479 1.00 94.44 70 SER A O 1
ATOM 561 N N . LEU A 1 71 ? 4.392 -2.307 -13.010 1.00 95.69 71 LEU A N 1
ATOM 562 C CA . LEU A 1 71 ? 4.169 -2.325 -11.571 1.00 95.69 71 LEU A CA 1
ATOM 563 C C . LEU A 1 71 ? 2.867 -1.591 -11.244 1.00 95.69 71 LEU A C 1
ATOM 565 O O . LEU A 1 71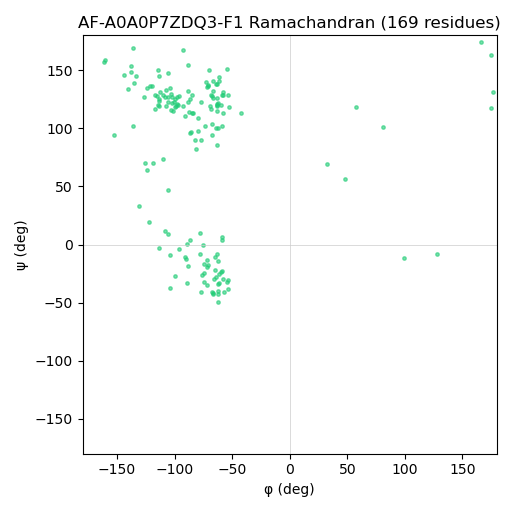 ? 2.746 -0.394 -11.497 1.00 95.69 71 LEU A O 1
ATOM 569 N N . GLU A 1 72 ? 1.914 -2.294 -10.652 1.00 96.75 72 GLU A N 1
ATOM 570 C CA . GLU A 1 72 ? 0.692 -1.746 -10.072 1.00 96.75 72 GLU A CA 1
ATOM 571 C C . GLU A 1 72 ? 0.811 -1.723 -8.546 1.00 96.75 72 GLU A C 1
ATOM 573 O O . GLU A 1 72 ? 1.248 -2.696 -7.930 1.00 96.75 72 GLU A O 1
ATOM 578 N N . VAL A 1 73 ? 0.413 -0.608 -7.940 1.00 97.19 73 VAL A N 1
ATOM 579 C CA . VAL A 1 73 ? 0.396 -0.415 -6.490 1.00 97.19 73 VAL A CA 1
ATOM 580 C C . VAL A 1 73 ? -1.049 -0.251 -6.045 1.00 97.19 73 VAL A C 1
ATOM 582 O O . VAL A 1 73 ? -1.777 0.585 -6.589 1.00 97.19 73 VAL A O 1
ATOM 585 N N . LEU A 1 74 ? -1.457 -1.038 -5.053 1.00 96.69 74 LEU A N 1
ATOM 586 C CA . LEU A 1 74 ? -2.771 -0.946 -4.427 1.00 96.69 74 LEU A CA 1
ATOM 587 C C . LEU A 1 74 ? -2.632 -0.632 -2.940 1.00 96.69 74 LEU A C 1
ATOM 589 O O . LEU A 1 74 ? -1.850 -1.272 -2.234 1.00 96.69 74 LEU A O 1
ATOM 593 N N . LEU A 1 75 ? -3.455 0.291 -2.451 1.00 96.25 75 LEU A N 1
ATOM 594 C CA . LEU A 1 75 ? -3.685 0.481 -1.030 1.00 96.25 75 LEU A CA 1
ATOM 595 C C . LEU A 1 75 ? -4.765 -0.493 -0.554 1.00 96.25 75 LEU A C 1
ATOM 597 O O . LEU A 1 75 ? -5.942 -0.396 -0.910 1.00 96.25 75 LEU A O 1
ATOM 601 N N . VAL A 1 76 ? -4.359 -1.433 0.285 1.00 96.81 76 VAL A N 1
ATOM 602 C CA . VAL A 1 76 ? -5.232 -2.408 0.929 1.00 96.81 76 VAL A CA 1
ATOM 603 C C . VAL A 1 76 ? -5.664 -1.863 2.284 1.00 96.81 76 VAL A C 1
ATOM 605 O O . VAL A 1 76 ? -4.841 -1.617 3.164 1.00 96.81 76 VAL A O 1
ATOM 608 N N . LYS A 1 77 ? -6.971 -1.687 2.456 1.00 95.25 77 LYS A N 1
ATOM 609 C CA . LYS A 1 77 ? -7.609 -1.255 3.700 1.00 95.25 77 LYS A CA 1
ATOM 610 C C . LYS A 1 77 ? -8.251 -2.467 4.360 1.00 95.25 77 LYS A C 1
ATOM 612 O O . LYS A 1 77 ? -9.181 -3.052 3.801 1.00 95.25 77 LYS A O 1
ATOM 617 N N . VAL A 1 78 ? -7.760 -2.845 5.534 1.00 96.12 78 VAL A N 1
ATOM 618 C CA . VAL A 1 78 ? -8.341 -3.917 6.350 1.00 96.12 78 VAL A CA 1
ATOM 619 C C . VAL A 1 78 ? -9.235 -3.278 7.400 1.00 96.12 78 VAL A C 1
ATOM 621 O O . VAL A 1 78 ? -8.767 -2.490 8.219 1.00 96.12 78 VAL A O 1
ATOM 624 N N . CYS A 1 79 ? -10.520 -3.609 7.389 1.00 94.38 79 CYS A N 1
ATOM 625 C CA . CYS A 1 79 ? -11.503 -3.054 8.312 1.00 94.38 79 CYS A CA 1
ATOM 626 C C . CYS A 1 79 ? -11.598 -3.868 9.607 1.00 94.38 79 CYS A C 1
ATOM 628 O O . CYS A 1 79 ? -11.332 -5.071 9.640 1.00 94.38 79 CYS A O 1
ATOM 630 N N . HIS A 1 80 ? -12.028 -3.227 10.691 1.00 95.31 80 HIS A N 1
ATOM 631 C CA . HIS A 1 80 ? -12.414 -3.929 11.906 1.00 95.31 80 HIS A CA 1
ATOM 632 C C . HIS A 1 80 ? -13.619 -4.833 11.637 1.00 95.31 80 HIS A C 1
ATOM 634 O O . HIS A 1 80 ? -14.669 -4.381 11.178 1.00 95.31 80 HIS A O 1
ATOM 640 N N . LYS A 1 81 ? -13.462 -6.112 11.981 1.00 95.50 81 LYS A N 1
ATOM 641 C CA . LYS A 1 81 ? -14.517 -7.121 11.915 1.00 95.50 81 LYS A CA 1
ATOM 642 C C . LYS A 1 81 ? -15.724 -6.712 12.761 1.00 95.50 81 LYS A C 1
ATOM 644 O O . LYS A 1 81 ? -15.560 -6.368 13.934 1.00 95.50 81 LYS A O 1
ATOM 649 N N . LYS A 1 82 ? -16.933 -6.788 12.209 1.00 94.69 82 LYS A N 1
ATOM 650 C CA . LYS A 1 82 ? -18.176 -6.584 12.967 1.00 94.69 82 LYS A CA 1
ATOM 651 C C . LYS A 1 82 ? -18.719 -7.917 13.481 1.00 94.69 82 LYS A C 1
ATOM 653 O O . LYS A 1 82 ? -18.291 -8.989 13.068 1.00 94.69 82 LYS A O 1
ATOM 658 N N . ARG A 1 83 ? -19.696 -7.863 14.396 1.00 95.44 83 ARG A N 1
ATOM 659 C CA . ARG A 1 83 ? -20.290 -9.054 15.045 1.00 95.44 83 ARG A CA 1
ATOM 660 C C . ARG A 1 83 ? -20.806 -10.102 14.049 1.00 95.44 83 ARG A C 1
ATOM 662 O O . ARG A 1 83 ? -20.839 -11.280 14.384 1.00 95.44 83 ARG A O 1
ATOM 669 N N . LYS A 1 84 ? -21.251 -9.664 12.869 1.00 96.69 84 LYS A N 1
ATOM 670 C CA . LYS A 1 84 ? -21.807 -10.523 11.814 1.00 96.69 84 LYS A CA 1
ATOM 671 C C . LYS A 1 84 ? -20.755 -11.040 10.833 1.00 96.69 84 LYS A C 1
ATOM 673 O O . LYS A 1 84 ? -21.042 -11.973 10.096 1.00 96.69 84 LYS A O 1
ATOM 678 N N . ASP A 1 85 ? -19.549 -10.484 10.865 1.00 95.38 85 ASP A N 1
ATOM 679 C CA . ASP A 1 85 ? -18.497 -10.844 9.931 1.00 95.38 85 ASP A CA 1
ATOM 680 C C . ASP A 1 85 ? -17.684 -12.023 10.475 1.00 95.38 85 ASP A C 1
ATOM 682 O O . ASP A 1 85 ? -17.223 -12.046 11.628 1.00 95.38 85 ASP A O 1
ATOM 686 N N . VAL A 1 86 ? -17.458 -13.016 9.621 1.00 96.50 86 VAL A N 1
ATOM 687 C CA . VAL A 1 86 ? -16.596 -14.160 9.945 1.00 96.50 86 VAL A CA 1
ATOM 688 C C . VAL A 1 86 ? -15.120 -13.753 9.973 1.00 96.50 86 VAL A C 1
ATOM 690 O O . VAL A 1 86 ? -14.389 -14.173 10.872 1.00 96.50 86 VAL A O 1
ATOM 693 N N . SER A 1 87 ? -14.713 -12.826 9.101 1.00 96.69 87 SER A N 1
ATOM 694 C CA . SER A 1 87 ? -13.351 -12.289 8.969 1.00 96.69 87 SER A CA 1
ATOM 695 C C . SER A 1 87 ? -13.347 -10.761 8.804 1.00 96.69 87 SER A C 1
ATOM 697 O O . SER A 1 87 ? -14.392 -10.138 8.652 1.00 96.69 87 SER A O 1
ATOM 699 N N . CYS A 1 88 ? -12.171 -10.132 8.890 1.00 95.12 88 CYS A N 1
ATOM 700 C CA . CYS A 1 88 ? -12.039 -8.688 8.675 1.00 95.12 88 CYS A CA 1
ATOM 701 C C . CYS A 1 88 ? -12.318 -8.345 7.199 1.00 95.12 88 CYS A C 1
ATOM 703 O O . CYS A 1 88 ? -11.671 -8.942 6.335 1.00 95.12 88 CYS A O 1
ATOM 705 N N . PRO A 1 89 ? -13.213 -7.389 6.887 1.00 96.31 89 PRO A N 1
ATOM 706 C CA . PRO A 1 89 ? -13.414 -6.944 5.511 1.00 96.31 89 PRO A CA 1
ATOM 707 C C . PRO A 1 89 ? -12.135 -6.333 4.929 1.00 96.31 89 PRO A C 1
ATOM 709 O O . PRO A 1 89 ? -11.393 -5.647 5.635 1.00 96.31 89 PRO A O 1
ATOM 712 N N . VAL A 1 90 ? -11.890 -6.551 3.636 1.00 96.56 90 VAL A N 1
ATOM 713 C CA . VAL A 1 90 ? -10.712 -6.030 2.929 1.00 96.56 90 VAL A CA 1
ATOM 714 C C . VAL A 1 90 ? -11.159 -5.263 1.691 1.00 96.56 90 VAL A C 1
ATOM 716 O O . VAL A 1 90 ? -11.891 -5.797 0.859 1.00 96.56 90 VAL A O 1
ATOM 719 N N . LYS A 1 91 ? -10.697 -4.018 1.550 1.00 94.81 91 LYS A N 1
ATOM 720 C CA . LYS A 1 91 ? -10.921 -3.178 0.367 1.00 94.81 91 LYS A CA 1
ATOM 721 C C . LYS A 1 91 ? -9.587 -2.864 -0.297 1.00 94.81 91 LYS A C 1
ATOM 723 O O . LYS A 1 91 ? -8.674 -2.386 0.365 1.00 94.81 91 LYS A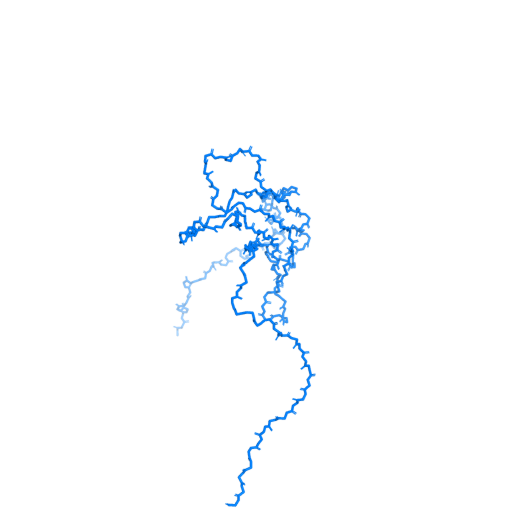 O 1
ATOM 728 N N . GLN A 1 92 ? -9.487 -3.096 -1.601 1.00 96.00 92 GLN A N 1
ATOM 729 C CA . GLN A 1 92 ? -8.312 -2.728 -2.393 1.00 96.00 92 GLN A CA 1
ATOM 730 C C . GLN A 1 92 ? -8.621 -1.467 -3.200 1.00 96.00 92 GLN A C 1
ATOM 732 O O . GLN A 1 92 ? -9.654 -1.396 -3.865 1.00 96.00 92 GLN A O 1
ATOM 737 N N . VAL A 1 93 ? -7.745 -0.470 -3.118 1.00 94.31 93 VAL A N 1
ATOM 738 C CA . VAL A 1 93 ? -7.848 0.790 -3.858 1.00 94.31 93 VAL A CA 1
ATOM 739 C C . VAL A 1 93 ? -6.638 0.885 -4.787 1.00 94.31 93 VAL A C 1
ATOM 741 O O . VAL A 1 93 ? -5.516 0.909 -4.288 1.00 94.31 93 VAL A O 1
ATOM 744 N N . PRO A 1 94 ? -6.817 0.898 -6.118 1.00 94.81 94 PRO A N 1
ATOM 745 C CA . PRO A 1 94 ? -5.712 1.118 -7.044 1.00 94.81 94 PRO A CA 1
ATOM 746 C C . PRO A 1 94 ? -5.125 2.516 -6.834 1.00 94.81 94 PRO A C 1
ATOM 748 O O . PRO A 1 94 ? -5.824 3.513 -7.003 1.00 94.81 94 PRO A O 1
ATOM 751 N N . THR A 1 95 ? -3.848 2.581 -6.471 1.00 94.38 95 THR A N 1
ATOM 752 C CA . THR A 1 95 ? -3.152 3.836 -6.154 1.00 94.38 95 THR A CA 1
ATOM 753 C C . THR A 1 95 ? -2.318 4.323 -7.338 1.00 94.38 95 THR A C 1
ATOM 755 O O . THR A 1 95 ? -2.113 5.519 -7.520 1.00 94.38 95 THR A O 1
ATOM 758 N N . GLY A 1 96 ? -1.867 3.409 -8.202 1.00 93.88 96 GLY A N 1
ATOM 759 C CA . GLY A 1 96 ? -1.274 3.777 -9.482 1.00 93.88 96 GLY A CA 1
ATOM 760 C C . GLY A 1 96 ? -0.536 2.642 -10.170 1.00 93.88 96 GLY A C 1
ATOM 761 O O . GLY A 1 96 ? -0.359 1.555 -9.623 1.00 93.88 96 GLY A O 1
ATOM 762 N N . ARG A 1 97 ? -0.088 2.913 -11.398 1.00 95.12 97 ARG A N 1
ATOM 763 C CA . ARG A 1 97 ? 0.687 1.977 -12.215 1.00 95.12 97 ARG A CA 1
ATOM 764 C C . ARG A 1 97 ? 1.873 2.689 -12.858 1.00 95.12 97 ARG A C 1
ATOM 766 O O . ARG A 1 97 ? 1.740 3.826 -13.313 1.00 95.12 97 ARG A O 1
ATOM 773 N N . LYS A 1 98 ? 3.032 2.035 -12.893 1.00 94.69 98 LYS A N 1
ATOM 774 C CA . LYS A 1 98 ? 4.273 2.553 -13.485 1.00 94.69 98 LYS A CA 1
ATOM 775 C C . LYS A 1 98 ? 4.980 1.465 -14.282 1.00 94.69 98 LYS A C 1
ATOM 777 O O . LYS A 1 98 ? 4.888 0.290 -13.945 1.00 94.69 98 LYS A O 1
ATOM 782 N N . GLN A 1 99 ? 5.685 1.856 -15.340 1.00 93.06 99 GLN A N 1
ATOM 783 C CA . GLN A 1 99 ? 6.676 0.977 -15.954 1.00 93.06 99 GLN A CA 1
ATOM 784 C C . GLN A 1 99 ? 7.991 1.124 -15.200 1.00 93.06 99 GLN A C 1
ATOM 786 O O . GLN A 1 99 ? 8.446 2.246 -14.988 1.00 93.06 99 GLN A O 1
ATOM 791 N N . VAL A 1 100 ? 8.571 0.003 -14.787 1.00 91.81 100 VAL A N 1
ATOM 792 C CA . VAL A 1 100 ? 9.823 -0.062 -14.026 1.00 91.81 100 VAL A CA 1
ATOM 793 C C . VAL A 1 100 ? 10.821 -0.894 -14.835 1.00 91.81 100 VAL A C 1
ATOM 795 O O . VAL A 1 100 ? 10.412 -1.914 -15.395 1.00 91.81 100 VAL A O 1
ATOM 798 N N . PRO A 1 101 ? 12.098 -0.485 -14.947 1.00 90.44 101 PRO A N 1
ATOM 799 C CA . PRO A 1 101 ? 13.080 -1.228 -15.733 1.00 90.44 101 PRO A CA 1
ATOM 800 C C . PRO A 1 101 ? 13.312 -2.631 -15.157 1.00 90.44 101 PRO A C 1
ATOM 802 O O . PRO A 1 101 ? 13.401 -2.804 -13.939 1.00 90.44 101 PRO A O 1
ATOM 805 N N . LEU A 1 102 ? 13.402 -3.626 -16.038 1.00 88.44 102 LEU A N 1
ATOM 806 C CA . LEU A 1 102 ? 13.743 -5.006 -15.699 1.00 88.44 102 LEU A CA 1
ATOM 807 C C . LEU A 1 102 ? 15.266 -5.161 -15.743 1.00 88.44 102 LEU A C 1
ATOM 809 O O . LEU A 1 102 ? 15.861 -4.906 -16.782 1.00 88.44 102 LEU A O 1
ATOM 813 N N . ASN A 1 103 ? 15.877 -5.591 -14.638 1.00 88.19 103 ASN A N 1
ATOM 814 C CA . ASN A 1 103 ? 17.326 -5.790 -14.507 1.00 88.19 103 ASN A CA 1
ATOM 815 C C . ASN A 1 103 ? 18.177 -4.600 -15.014 1.00 88.19 103 ASN A C 1
ATOM 817 O O . ASN A 1 103 ? 19.019 -4.796 -15.887 1.00 88.19 103 ASN A O 1
ATOM 821 N N . PRO A 1 104 ? 17.976 -3.365 -14.511 1.00 84.69 104 PRO A N 1
ATOM 822 C CA . PRO A 1 104 ? 18.786 -2.227 -14.940 1.00 84.69 104 PRO A CA 1
ATOM 823 C C . PRO A 1 104 ? 20.262 -2.404 -14.556 1.00 84.69 104 PRO A C 1
ATOM 825 O O . PRO A 1 104 ? 20.575 -2.785 -13.425 1.00 84.69 104 PRO A O 1
ATOM 828 N N . ASP A 1 105 ? 21.164 -2.049 -15.471 1.00 78.69 105 ASP A N 1
ATOM 829 C CA . ASP A 1 105 ? 22.597 -1.993 -15.191 1.00 78.69 105 ASP A CA 1
ATOM 830 C C . ASP A 1 105 ? 22.908 -0.847 -14.222 1.00 78.69 105 ASP A C 1
ATOM 832 O O . ASP A 1 105 ? 22.546 0.312 -14.448 1.00 78.69 105 ASP A O 1
ATOM 836 N N . CYS A 1 106 ? 23.631 -1.162 -13.145 1.00 65.12 106 CYS A N 1
ATOM 837 C CA . CYS A 1 106 ? 23.964 -0.213 -12.076 1.00 65.12 106 CYS A CA 1
ATOM 838 C C . CYS A 1 106 ? 24.823 0.981 -12.563 1.00 65.12 106 CYS A C 1
ATOM 840 O O . CYS A 1 106 ? 24.945 1.986 -11.868 1.00 65.12 106 CYS A O 1
ATOM 842 N N . SER A 1 107 ? 25.413 0.899 -13.763 1.00 63.97 107 SER A N 1
ATOM 843 C CA . SER A 1 107 ? 26.315 1.905 -14.341 1.00 63.97 107 SER A CA 1
ATOM 844 C C . SER A 1 107 ? 25.629 3.025 -15.137 1.00 63.97 107 SER A C 1
ATOM 846 O O . SER A 1 107 ? 26.255 4.061 -15.355 1.00 63.97 107 SER A O 1
ATOM 848 N N . HIS A 1 108 ? 24.375 2.861 -15.584 1.00 57.41 108 HIS A N 1
ATOM 849 C CA . HIS A 1 108 ? 23.765 3.763 -16.583 1.00 57.41 108 HIS A CA 1
ATOM 850 C C . HIS A 1 108 ? 22.592 4.619 -16.079 1.00 57.41 108 HIS A C 1
ATOM 852 O O . HIS A 1 108 ? 22.078 5.462 -16.820 1.00 57.41 108 HIS A O 1
ATOM 858 N N . THR A 1 109 ? 22.158 4.469 -14.827 1.00 60.69 109 THR A N 1
ATOM 859 C CA . THR A 1 109 ? 20.989 5.201 -14.319 1.00 60.69 109 THR A CA 1
ATOM 860 C C . THR A 1 109 ? 21.374 6.537 -13.683 1.00 60.69 109 THR A C 1
ATOM 862 O O . THR A 1 109 ? 21.949 6.574 -12.596 1.00 60.69 109 THR A O 1
ATOM 865 N N . LYS A 1 110 ? 21.006 7.654 -14.327 1.00 63.66 110 LYS A N 1
ATOM 866 C CA . LYS A 1 110 ? 21.095 8.996 -13.725 1.00 63.66 110 LYS A CA 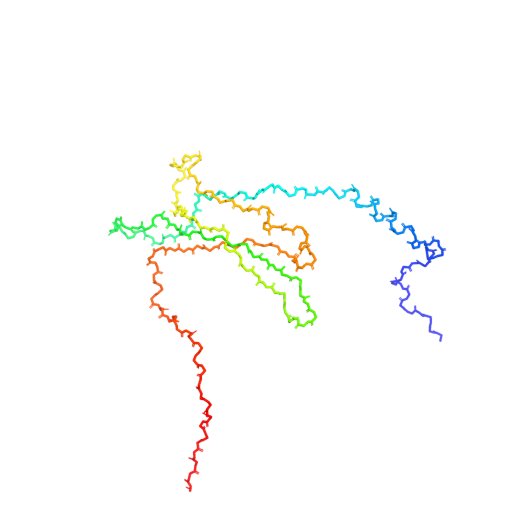1
ATOM 867 C C . LYS A 1 110 ? 20.099 9.108 -12.551 1.00 63.66 110 LYS A C 1
ATOM 869 O O . LYS A 1 110 ? 18.903 8.880 -12.773 1.00 63.66 110 LYS A O 1
ATOM 874 N N . PRO A 1 111 ? 20.533 9.497 -11.336 1.00 54.50 111 PRO A N 1
ATOM 875 C CA . PRO A 1 111 ? 19.631 9.778 -10.218 1.00 54.50 111 PRO A CA 1
ATOM 876 C C . PRO A 1 111 ? 18.638 10.878 -10.624 1.00 54.50 111 PRO A C 1
ATOM 878 O O . PRO A 1 111 ? 19.043 12.000 -10.905 1.00 54.50 111 PRO A O 1
ATOM 881 N N . GLY A 1 112 ? 17.351 10.542 -10.735 1.00 61.12 112 GLY A N 1
ATOM 882 C CA . GLY A 1 112 ? 16.289 11.473 -11.157 1.00 61.12 112 GLY A CA 1
ATOM 883 C C . GLY A 1 112 ? 15.401 10.988 -12.309 1.00 61.12 112 GLY A C 1
ATOM 884 O O . GLY A 1 112 ? 14.379 11.606 -12.577 1.00 61.12 112 GLY A O 1
ATOM 885 N N . THR A 1 113 ? 15.738 9.869 -12.961 1.00 77.06 113 THR A N 1
ATOM 886 C CA . THR A 1 113 ? 14.911 9.292 -14.052 1.00 77.06 113 THR A CA 1
ATOM 887 C C . THR A 1 113 ? 13.962 8.188 -13.559 1.00 77.06 113 THR A C 1
ATOM 889 O O . THR A 1 113 ? 13.176 7.635 -14.324 1.00 77.06 113 THR A O 1
ATOM 892 N N . PHE A 1 114 ? 14.030 7.830 -12.276 1.00 86.25 114 PHE A N 1
ATOM 893 C CA . PHE A 1 114 ? 13.258 6.715 -11.741 1.00 86.25 114 PHE A CA 1
ATOM 894 C C . PHE A 1 114 ? 11.761 7.041 -11.658 1.00 86.25 114 PHE A C 1
ATOM 896 O O . PHE A 1 114 ? 11.393 8.129 -11.212 1.00 86.25 114 PHE A O 1
ATOM 903 N N . PRO A 1 115 ? 10.878 6.108 -12.053 1.00 91.25 115 PRO A N 1
ATOM 904 C CA . PRO A 1 115 ? 9.441 6.303 -11.945 1.00 91.25 115 PRO A CA 1
ATOM 905 C C . PRO A 1 115 ? 9.021 6.452 -10.477 1.00 91.25 115 PRO A C 1
ATOM 907 O O . PRO A 1 115 ? 9.203 5.537 -9.672 1.00 91.25 115 PRO A O 1
ATOM 910 N N . SER A 1 116 ? 8.398 7.587 -10.151 1.00 93.69 116 SER A N 1
ATOM 911 C CA . SER A 1 116 ? 7.802 7.836 -8.834 1.00 93.69 116 SER A CA 1
ATOM 912 C C . SER A 1 116 ? 6.273 7.771 -8.864 1.00 93.69 116 SER A C 1
ATOM 914 O O . SER A 1 116 ? 5.627 8.119 -9.862 1.00 93.69 116 SER A O 1
ATOM 916 N N . LEU A 1 117 ? 5.694 7.325 -7.751 1.00 94.19 117 LEU A N 1
ATOM 917 C CA . LEU A 1 117 ? 4.265 7.309 -7.454 1.00 94.19 117 LEU A CA 1
ATOM 918 C C . LEU A 1 117 ? 4.011 8.063 -6.144 1.00 94.19 117 LEU A C 1
ATOM 920 O O . LEU A 1 117 ? 4.712 7.848 -5.159 1.00 94.19 117 LEU A O 1
ATOM 924 N N . LEU A 1 118 ? 2.990 8.916 -6.139 1.00 93.12 118 LEU A N 1
ATOM 925 C CA . LEU A 1 118 ? 2.516 9.626 -4.956 1.00 93.12 118 LEU A CA 1
ATOM 926 C C . LEU A 1 118 ? 1.248 8.947 -4.440 1.00 93.12 118 LEU A C 1
ATOM 928 O O . LEU A 1 118 ? 0.302 8.767 -5.203 1.00 93.12 118 LEU A O 1
ATOM 932 N N . VAL A 1 119 ? 1.229 8.598 -3.157 1.00 92.19 119 VAL A N 1
ATOM 933 C CA . VAL A 1 119 ? 0.045 8.118 -2.436 1.00 92.19 119 VAL A CA 1
ATOM 934 C C . VAL A 1 119 ? -0.436 9.243 -1.532 1.00 92.19 119 VAL A C 1
ATOM 936 O O . VAL A 1 119 ? 0.331 9.759 -0.713 1.00 92.19 119 VAL A O 1
ATOM 939 N N . SER A 1 120 ? -1.688 9.663 -1.696 1.00 88.44 120 SER A N 1
ATOM 940 C CA . SER A 1 120 ? -2.218 10.813 -0.961 1.00 88.44 120 SER A CA 1
ATOM 941 C C . SER A 1 120 ? -2.446 10.473 0.513 1.00 88.44 120 SER A C 1
ATOM 943 O O . SER A 1 120 ? -2.975 9.407 0.827 1.00 88.44 120 SER A O 1
ATOM 945 N N . SER A 1 121 ? -2.130 11.401 1.425 1.00 86.56 121 SER A N 1
ATOM 946 C CA . SER A 1 121 ? -2.489 11.257 2.844 1.00 86.56 121 SER A CA 1
ATOM 947 C C . SER A 1 121 ? -4.006 11.183 3.063 1.00 86.56 121 SER A C 1
ATOM 949 O O . SER A 1 121 ? -4.451 10.530 4.003 1.00 86.56 121 SER A O 1
ATOM 951 N N . ASN A 1 122 ? -4.806 11.753 2.150 1.00 84.44 122 ASN A N 1
ATOM 952 C CA . ASN A 1 122 ? -6.271 11.671 2.172 1.00 84.44 122 ASN A CA 1
ATOM 953 C C . ASN A 1 122 ? -6.772 10.220 2.099 1.00 84.44 122 ASN A C 1
ATOM 955 O O . ASN A 1 122 ? -7.880 9.915 2.538 1.00 84.44 122 ASN A O 1
ATOM 959 N N . GLU A 1 123 ? -5.968 9.297 1.562 1.00 85.12 123 GLU A N 1
ATOM 960 C CA . GLU A 1 123 ? -6.317 7.879 1.559 1.00 85.12 123 GLU A CA 1
ATOM 961 C C . GLU A 1 123 ? -6.229 7.242 2.958 1.00 85.12 123 GLU A C 1
ATOM 963 O O . GLU A 1 123 ? -6.869 6.208 3.186 1.00 85.12 123 GLU A O 1
ATOM 968 N N . PHE A 1 124 ? -5.505 7.870 3.888 1.00 84.56 124 PHE A N 1
ATOM 969 C CA . PHE A 1 124 ? -5.246 7.430 5.262 1.00 84.56 124 PHE A CA 1
ATOM 970 C C . PHE A 1 124 ? -6.055 8.232 6.285 1.00 84.56 124 PHE A C 1
ATOM 972 O O . PHE A 1 124 ? -5.528 8.703 7.290 1.00 84.56 124 PHE A O 1
ATOM 979 N N . GLU A 1 125 ? -7.346 8.418 6.026 1.00 78.38 125 GLU A N 1
ATOM 980 C CA . GLU A 1 125 ? -8.149 9.338 6.821 1.00 78.38 125 GLU A CA 1
ATOM 981 C C . GLU A 1 125 ? -8.255 8.909 8.306 1.00 78.38 125 GLU A C 1
ATOM 983 O O . GLU A 1 125 ? -8.793 7.829 8.595 1.00 78.38 125 GLU A O 1
ATOM 988 N N . PRO A 1 126 ? -7.792 9.740 9.267 1.00 70.62 126 PRO A N 1
ATOM 989 C CA . PRO A 1 126 ? -7.801 9.402 10.694 1.00 70.62 126 PRO A CA 1
ATOM 990 C C . PRO A 1 126 ? -9.211 9.237 11.272 1.00 70.62 126 PRO A C 1
ATOM 992 O O . PRO A 1 126 ? -9.417 8.459 12.207 1.00 70.62 126 PRO A O 1
ATOM 995 N N . SER A 1 127 ? -10.198 9.931 10.691 1.00 73.00 127 SER A N 1
ATOM 996 C CA . SER A 1 127 ? -11.617 9.826 11.057 1.00 73.00 127 SER A CA 1
ATOM 997 C C . SER A 1 127 ? -12.143 8.394 10.909 1.00 73.00 127 SER A C 1
ATOM 999 O O . SER A 1 127 ? -12.982 7.950 11.695 1.00 73.00 127 SER A O 1
ATOM 1001 N N . ASN A 1 128 ? -11.580 7.622 9.976 1.00 75.94 128 ASN A N 1
ATOM 1002 C CA . ASN A 1 128 ? -11.953 6.235 9.721 1.00 75.94 128 ASN A CA 1
ATOM 1003 C C . ASN A 1 128 ? -11.213 5.221 10.611 1.00 75.94 128 ASN A C 1
ATOM 1005 O O . ASN A 1 128 ? -11.437 4.024 10.445 1.00 75.94 128 ASN A O 1
ATOM 1009 N N . SER A 1 129 ? -10.375 5.645 11.564 1.00 74.62 129 SER A N 1
ATOM 1010 C CA . SER A 1 129 ? -9.602 4.750 12.456 1.00 74.62 129 SER A CA 1
ATOM 1011 C C . SER A 1 129 ? -10.460 3.732 13.221 1.00 74.62 129 SER A C 1
ATOM 1013 O O . SER A 1 129 ? -10.054 2.600 13.442 1.00 74.62 129 SER A O 1
ATOM 1015 N N . HIS A 1 130 ? -11.695 4.089 13.569 1.00 85.50 130 HIS A N 1
ATOM 1016 C CA . HIS A 1 130 ? -12.641 3.187 14.233 1.00 85.50 130 HIS A CA 1
ATOM 1017 C C . HIS A 1 130 ? -13.251 2.123 13.291 1.00 85.50 130 HIS A C 1
ATOM 1019 O O . HIS A 1 130 ? -13.837 1.133 13.746 1.00 85.50 130 HIS A O 1
ATOM 1025 N N . MET A 1 131 ? -13.146 2.317 11.972 1.00 89.69 131 MET A N 1
ATOM 1026 C CA . MET A 1 131 ? -13.620 1.382 10.944 1.00 89.69 131 MET A CA 1
ATOM 1027 C C . MET A 1 131 ? -12.479 0.605 10.298 1.00 89.69 131 MET A C 1
ATOM 1029 O O . MET A 1 131 ? -12.647 -0.579 10.010 1.00 89.69 131 MET A O 1
ATOM 1033 N N . ILE A 1 132 ? -11.335 1.248 10.077 1.00 92.88 132 ILE A N 1
ATOM 1034 C CA . ILE A 1 132 ? -10.158 0.683 9.424 1.00 92.88 132 ILE A CA 1
ATOM 1035 C C . ILE A 1 132 ? -9.152 0.275 10.493 1.00 92.88 132 ILE A C 1
ATOM 1037 O O . ILE A 1 132 ? -8.640 1.107 11.228 1.00 92.88 132 ILE A O 1
ATOM 1041 N N . LYS A 1 133 ? -8.851 -1.020 10.535 1.00 93.50 133 LYS A N 1
ATOM 1042 C CA . LYS A 1 133 ? -7.882 -1.618 11.450 1.00 93.50 133 LYS A CA 1
ATOM 1043 C C . LYS A 1 133 ? -6.445 -1.365 11.003 1.00 93.50 133 LYS A C 1
ATOM 1045 O O . LYS A 1 133 ? -5.576 -1.145 11.839 1.00 93.50 133 LYS A O 1
ATOM 1050 N N . SER A 1 134 ? -6.177 -1.459 9.701 1.00 93.56 134 SER A N 1
ATOM 1051 C CA . SER A 1 134 ? -4.832 -1.259 9.159 1.00 93.56 134 SER A CA 1
ATOM 1052 C C . SER A 1 134 ? -4.840 -0.942 7.668 1.00 93.56 134 SER A C 1
ATOM 1054 O O . SER A 1 134 ? -5.769 -1.293 6.935 1.00 93.56 134 SER A O 1
ATOM 1056 N N . TYR A 1 135 ? -3.745 -0.334 7.223 1.00 94.75 135 TYR A N 1
ATOM 1057 C CA . TYR A 1 135 ? -3.430 -0.089 5.823 1.00 94.75 135 TYR A CA 1
ATOM 1058 C C . TYR A 1 135 ? -2.209 -0.921 5.420 1.00 94.75 135 TYR A C 1
ATOM 1060 O O . TYR A 1 135 ? -1.300 -1.137 6.221 1.00 94.75 135 TYR A O 1
ATOM 1068 N N . SER A 1 136 ? -2.175 -1.409 4.186 1.00 95.75 136 SER A N 1
ATOM 1069 C CA . SER A 1 136 ? -1.022 -2.120 3.626 1.00 95.75 136 SER A CA 1
ATOM 1070 C C . SER A 1 136 ? -0.874 -1.781 2.151 1.00 95.75 136 SER A C 1
ATOM 1072 O O . SER A 1 136 ? -1.869 -1.581 1.462 1.00 95.75 136 SER A O 1
ATOM 1074 N N . LEU A 1 137 ? 0.359 -1.723 1.657 1.00 96.94 137 LEU A N 1
ATOM 1075 C CA . LEU A 1 137 ? 0.626 -1.548 0.233 1.00 96.94 137 LEU A CA 1
ATOM 1076 C C . LEU A 1 137 ? 0.865 -2.911 -0.409 1.00 96.94 137 LEU A C 1
ATOM 1078 O O . LEU A 1 137 ? 1.691 -3.690 0.066 1.00 96.94 137 LEU A O 1
ATOM 1082 N N . LEU A 1 138 ? 0.143 -3.186 -1.491 1.00 97.62 138 LEU A N 1
ATOM 1083 C CA . LEU A 1 138 ? 0.316 -4.373 -2.316 1.00 97.62 138 LEU A CA 1
ATOM 1084 C C . LEU A 1 138 ? 0.940 -3.973 -3.654 1.00 97.62 138 LEU A C 1
ATOM 1086 O O . LEU A 1 138 ? 0.418 -3.108 -4.354 1.00 97.62 138 LEU A O 1
ATOM 1090 N N . PHE A 1 139 ? 2.034 -4.638 -4.018 1.00 97.50 139 PHE A N 1
ATOM 1091 C CA . PHE A 1 139 ? 2.759 -4.430 -5.269 1.00 97.50 139 PHE A CA 1
ATOM 1092 C C . PHE A 1 139 ? 2.513 -5.621 -6.200 1.00 97.50 139 PHE A C 1
ATOM 1094 O O . PHE A 1 139 ? 2.844 -6.756 -5.855 1.00 97.50 139 PHE A O 1
ATOM 1101 N N . ARG A 1 140 ? 1.934 -5.381 -7.379 1.00 96.75 140 ARG A N 1
ATOM 1102 C CA . ARG A 1 140 ? 1.693 -6.401 -8.410 1.00 96.75 140 ARG A CA 1
ATOM 1103 C C . ARG A 1 140 ? 2.546 -6.093 -9.629 1.00 96.75 140 ARG A C 1
ATOM 1105 O O . ARG A 1 140 ? 2.439 -5.015 -10.204 1.00 96.75 140 ARG A O 1
ATOM 1112 N N . VAL A 1 141 ? 3.377 -7.045 -10.034 1.00 94.81 141 VAL A N 1
ATOM 1113 C CA . VAL A 1 141 ? 4.242 -6.916 -11.210 1.00 94.81 141 VAL A CA 1
ATOM 1114 C C . VAL A 1 141 ? 3.701 -7.803 -12.322 1.00 94.81 141 VAL A C 1
ATOM 1116 O O . VAL A 1 141 ? 3.376 -8.963 -12.088 1.00 94.81 141 VAL A O 1
ATOM 1119 N N . SER A 1 142 ? 3.603 -7.263 -13.533 1.00 91.38 142 SER A N 1
ATOM 1120 C CA . SER A 1 142 ? 3.204 -8.003 -14.733 1.00 91.38 142 SER A CA 1
ATOM 1121 C C . SER A 1 142 ? 4.137 -7.682 -15.900 1.00 91.38 142 SER A C 1
ATOM 1123 O O . SER A 1 142 ? 4.621 -6.555 -16.030 1.00 91.38 142 SER A O 1
ATOM 1125 N N . ARG A 1 143 ? 4.411 -8.676 -16.752 1.00 83.62 143 ARG A N 1
ATOM 1126 C CA . ARG A 1 143 ? 5.161 -8.488 -18.001 1.00 83.62 143 ARG A CA 1
ATOM 1127 C C . ARG A 1 143 ? 4.165 -8.412 -19.158 1.00 83.62 143 ARG A C 1
ATOM 1129 O O . ARG A 1 143 ? 3.367 -9.340 -19.305 1.00 83.62 143 ARG A O 1
ATOM 1136 N N . PRO A 1 144 ? 4.183 -7.355 -19.986 1.00 65.31 144 PRO A N 1
ATOM 1137 C CA . PRO A 1 144 ? 3.459 -7.389 -21.248 1.00 65.31 144 PRO A CA 1
ATOM 1138 C C . PRO A 1 144 ? 3.997 -8.573 -22.067 1.00 65.31 144 PRO A C 1
ATOM 1140 O O . PRO A 1 144 ? 5.205 -8.739 -22.172 1.00 65.31 144 PRO A O 1
ATOM 1143 N N . GLY A 1 145 ? 3.118 -9.437 -22.575 1.00 60.03 145 GLY A N 1
ATOM 1144 C CA . GLY A 1 145 ? 3.508 -10.548 -23.453 1.00 60.03 145 GLY A CA 1
ATOM 1145 C C . GLY A 1 145 ? 3.642 -11.932 -22.808 1.00 60.03 145 GLY A C 1
ATOM 1146 O O . GLY A 1 145 ? 3.653 -12.911 -23.550 1.00 60.03 145 GLY A O 1
ATOM 1147 N N . HIS A 1 146 ? 3.638 -12.071 -21.474 1.00 52.53 146 HIS A N 1
ATOM 1148 C CA . HIS A 1 146 ? 3.496 -13.398 -20.856 1.00 52.53 146 HIS A CA 1
ATOM 1149 C C . HIS A 1 146 ? 2.015 -13.787 -20.837 1.00 52.53 146 HIS A C 1
ATOM 1151 O O . HIS A 1 146 ? 1.304 -13.575 -19.856 1.00 52.53 146 HIS A O 1
ATOM 1157 N N . ARG A 1 147 ? 1.525 -14.306 -21.965 1.00 46.50 147 ARG A N 1
ATOM 1158 C CA . ARG A 1 147 ? 0.311 -15.121 -21.952 1.00 46.50 147 ARG A CA 1
ATOM 1159 C C . ARG A 1 147 ? 0.680 -16.403 -21.222 1.00 46.50 147 ARG A C 1
ATOM 1161 O O . ARG A 1 147 ? 1.539 -17.139 -21.699 1.00 46.50 147 ARG A O 1
ATOM 1168 N N . ASP A 1 148 ? 0.049 -16.662 -20.084 1.00 44.09 148 ASP A N 1
ATOM 1169 C CA . ASP A 1 148 ? 0.038 -18.015 -19.543 1.00 44.09 148 ASP A CA 1
ATOM 1170 C C . ASP A 1 148 ? -0.475 -18.948 -20.657 1.00 44.09 148 ASP A C 1
ATOM 1172 O O . ASP A 1 148 ? -1.523 -18.658 -21.245 1.00 44.09 148 ASP A O 1
ATOM 1176 N N . PRO A 1 149 ? 0.218 -20.049 -20.995 1.00 48.16 149 PRO A N 1
ATOM 1177 C CA . PRO A 1 149 ? -0.263 -20.979 -22.017 1.00 48.16 149 PRO A CA 1
ATOM 1178 C C . PRO A 1 149 ? -1.589 -21.661 -21.634 1.00 48.16 149 PRO A C 1
ATOM 1180 O O . PRO A 1 149 ? -2.217 -22.277 -22.487 1.00 48.16 149 PRO A O 1
ATOM 1183 N N . ASN A 1 150 ? -2.062 -21.490 -20.394 1.00 44.75 150 ASN A N 1
ATOM 1184 C CA . ASN A 1 150 ? -3.330 -22.021 -19.902 1.00 44.75 150 ASN A CA 1
ATOM 1185 C C . ASN A 1 150 ? -4.274 -20.887 -19.472 1.00 44.75 150 ASN A C 1
ATOM 1187 O O . ASN A 1 150 ? -4.563 -20.692 -18.293 1.00 44.75 150 ASN A O 1
ATOM 1191 N N . GLY A 1 151 ? -4.769 -20.136 -20.454 1.00 42.09 151 GLY A N 1
ATOM 1192 C CA . GLY A 1 151 ? -5.926 -19.267 -20.286 1.00 42.09 151 GLY A CA 1
ATOM 1193 C C . GLY A 1 151 ? -7.215 -20.086 -20.199 1.00 42.09 151 GLY A C 1
ATOM 1194 O O . GLY A 1 151 ? -7.752 -20.502 -21.219 1.00 42.09 151 GLY A O 1
ATOM 1195 N N . LEU A 1 152 ? -7.740 -20.266 -18.989 1.00 39.53 152 LEU A N 1
ATOM 1196 C CA . LEU A 1 152 ? -9.161 -20.544 -18.760 1.00 39.53 152 LEU A CA 1
ATOM 1197 C C . LEU A 1 152 ? -9.711 -19.514 -17.772 1.00 39.53 152 LEU A C 1
ATOM 1199 O O . LEU A 1 152 ? -10.029 -19.810 -16.624 1.00 39.53 152 LEU A O 1
ATOM 1203 N N . SER A 1 153 ? -9.815 -18.271 -18.233 1.00 43.47 153 SER A N 1
ATOM 1204 C CA . SER A 1 153 ? -10.764 -17.317 -17.671 1.00 43.47 153 SER A CA 1
ATOM 1205 C C . SER A 1 153 ? -12.106 -17.523 -18.371 1.00 43.47 153 SER A C 1
ATOM 1207 O O . SER A 1 153 ? -12.314 -17.004 -19.464 1.00 43.47 153 SER A O 1
ATOM 1209 N N . ASN A 1 154 ? -13.003 -18.292 -17.761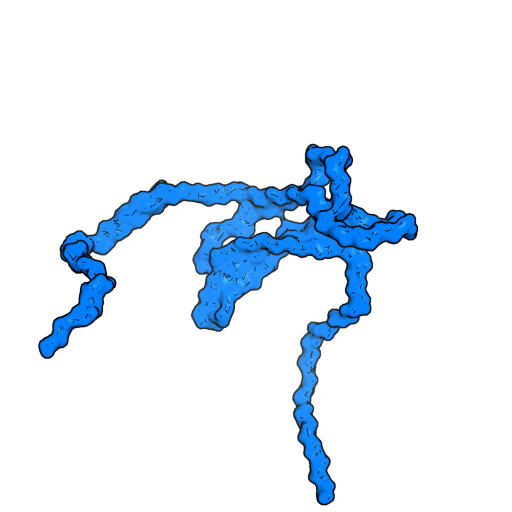 1.00 40.88 154 ASN A N 1
ATOM 1210 C CA . ASN A 1 154 ? -14.437 -18.116 -17.975 1.00 40.88 154 ASN A CA 1
ATOM 1211 C C . ASN A 1 154 ? -15.184 -18.604 -16.732 1.00 40.88 154 ASN A C 1
ATOM 1213 O O . ASN A 1 154 ? -15.443 -19.790 -16.555 1.00 40.88 154 ASN A O 1
ATOM 1217 N N . GLY A 1 155 ? -15.469 -17.662 -15.839 1.00 36.03 155 GLY A N 1
ATOM 1218 C CA . GLY A 1 155 ? -16.348 -17.843 -14.692 1.00 36.03 155 GLY A CA 1
ATOM 1219 C C . GLY A 1 155 ? -17.442 -16.787 -14.747 1.00 36.03 155 GLY A C 1
ATOM 1220 O O . GLY A 1 155 ? -17.477 -15.903 -13.900 1.00 36.03 155 GLY A O 1
ATOM 1221 N N . GLU A 1 156 ? -18.284 -16.835 -15.780 1.00 35.00 156 GLU A N 1
ATOM 1222 C CA . GLU A 1 156 ? -19.593 -16.182 -15.721 1.00 35.00 156 GLU A CA 1
ATOM 1223 C C . GLU A 1 156 ? -20.505 -16.989 -14.780 1.00 35.00 156 GLU A C 1
ATOM 1225 O O . GLU A 1 156 ? -20.527 -18.221 -14.871 1.00 35.00 156 GLU A O 1
ATOM 1230 N N . PRO A 1 157 ? -21.271 -16.348 -13.879 1.00 39.19 157 PRO A N 1
ATOM 1231 C CA . PRO A 1 157 ? -22.284 -17.033 -13.097 1.00 39.19 157 PRO A CA 1
ATOM 1232 C C . PRO A 1 157 ? -23.543 -17.155 -13.959 1.00 39.19 157 PRO A C 1
ATOM 1234 O O . PRO A 1 157 ? -24.389 -16.267 -13.963 1.00 39.19 157 PRO A O 1
ATOM 1237 N N . ASN A 1 158 ? -23.666 -18.245 -14.714 1.00 38.06 158 ASN A N 1
ATOM 1238 C CA . ASN A 1 158 ? -24.937 -18.579 -15.348 1.00 38.06 158 ASN A CA 1
ATOM 1239 C C . ASN A 1 158 ? -25.765 -19.383 -14.335 1.00 38.06 158 ASN A C 1
ATOM 1241 O O . ASN A 1 158 ? -25.569 -20.585 -14.151 1.00 38.06 158 ASN A O 1
ATOM 1245 N N . GLU A 1 159 ? -26.645 -18.686 -13.614 1.00 45.84 159 GLU A N 1
ATOM 1246 C CA . GLU A 1 159 ? -27.787 -19.299 -12.941 1.00 45.84 159 GLU A CA 1
ATOM 1247 C C . GLU A 1 159 ? -28.535 -20.117 -13.987 1.00 45.84 159 GLU A C 1
ATOM 1249 O O . GLU A 1 159 ? -28.949 -19.516 -14.963 1.00 45.84 159 GLU A O 1
ATOM 1254 N N . ASN A 1 160 ? -28.665 -21.442 -13.842 1.00 37.41 160 ASN A N 1
ATOM 1255 C CA . ASN A 1 160 ? -29.779 -22.242 -14.368 1.00 37.41 160 ASN A CA 1
ATOM 1256 C C . ASN A 1 160 ? -29.577 -23.746 -14.099 1.00 37.41 160 ASN A C 1
ATOM 1258 O O . ASN A 1 160 ? -28.578 -24.347 -14.478 1.00 37.41 160 ASN A O 1
ATOM 1262 N N . ILE A 1 161 ? -30.644 -24.345 -13.564 1.00 41.81 161 ILE A N 1
ATOM 1263 C CA . ILE A 1 161 ? -31.007 -25.767 -13.595 1.00 41.81 161 ILE A CA 1
ATOM 1264 C C . ILE A 1 161 ? -30.313 -26.698 -12.582 1.00 41.81 161 ILE A C 1
ATOM 1266 O O . ILE A 1 161 ? -29.212 -27.214 -12.749 1.00 41.81 161 ILE A O 1
ATOM 1270 N N . GLY A 1 162 ? -31.076 -27.000 -11.528 1.00 41.81 162 GLY A N 1
ATOM 1271 C CA . GLY A 1 162 ? -30.914 -28.222 -10.760 1.00 41.81 162 GLY A CA 1
ATOM 1272 C C . GLY A 1 162 ? -31.344 -29.455 -11.553 1.00 41.81 162 GLY A C 1
ATOM 1273 O O . GLY A 1 162 ? -32.247 -29.388 -12.387 1.00 41.81 162 GLY A O 1
ATOM 1274 N N . LYS A 1 163 ? -30.696 -30.579 -11.237 1.00 33.34 163 LYS A N 1
ATOM 1275 C CA . LYS A 1 163 ? -31.251 -31.939 -11.107 1.00 33.34 163 LYS A CA 1
ATOM 1276 C C . LYS A 1 163 ? -30.086 -32.901 -10.857 1.00 33.34 163 LYS A C 1
ATOM 1278 O O . LYS A 1 163 ? -29.203 -33.048 -11.693 1.00 33.34 163 LYS A O 1
ATOM 1283 N N . CYS A 1 164 ? -30.088 -33.556 -9.699 1.00 36.56 164 CYS A N 1
ATOM 1284 C CA . CYS A 1 164 ? -29.247 -34.723 -9.440 1.00 36.56 164 CYS A CA 1
ATOM 1285 C C . CYS A 1 164 ? -29.712 -35.881 -10.343 1.00 36.56 164 CYS A C 1
ATOM 1287 O O . CYS A 1 164 ? -30.915 -36.157 -10.360 1.00 36.56 164 CYS A O 1
ATOM 1289 N N . PRO A 1 165 ? -28.825 -36.595 -11.056 1.00 40.47 165 PRO A N 1
ATOM 1290 C CA . PRO A 1 165 ? -29.208 -37.840 -11.697 1.00 40.47 165 PRO A CA 1
ATOM 1291 C C . PRO A 1 165 ? -29.217 -38.958 -10.650 1.00 40.47 165 PRO A C 1
ATOM 1293 O O . PRO A 1 165 ? -28.173 -39.389 -10.166 1.00 40.47 165 PRO A O 1
ATOM 1296 N N . VAL A 1 166 ? -30.417 -39.418 -10.298 1.00 43.91 166 VAL A N 1
ATOM 1297 C CA . VAL A 1 166 ? -30.633 -40.730 -9.678 1.00 43.91 166 VAL A CA 1
ATOM 1298 C C . VAL A 1 166 ? -30.537 -41.768 -10.796 1.00 43.91 166 VAL A C 1
ATOM 1300 O O . VAL A 1 166 ? -31.250 -41.670 -11.793 1.00 43.91 166 VAL A O 1
ATOM 1303 N N . ALA A 1 167 ? -29.632 -42.734 -10.653 1.00 48.22 167 ALA A N 1
ATOM 1304 C CA . ALA A 1 167 ? -29.502 -43.851 -11.581 1.00 48.22 167 ALA A CA 1
ATOM 1305 C C . ALA A 1 167 ? -30.701 -44.814 -11.447 1.00 48.22 167 ALA A C 1
ATOM 1307 O O . ALA A 1 167 ? -31.092 -45.122 -10.318 1.00 48.22 167 ALA A O 1
ATOM 1308 N N . PRO A 1 168 ? -31.276 -45.326 -12.550 1.00 48.56 168 PRO A N 1
ATOM 1309 C CA . PRO A 1 168 ? -32.265 -46.390 -12.486 1.00 48.56 168 PRO A CA 1
ATOM 1310 C C . PRO A 1 168 ? -31.567 -47.757 -12.481 1.00 48.56 168 PRO A C 1
ATOM 1312 O O . PRO A 1 168 ? -30.811 -48.079 -13.396 1.00 48.56 168 PRO A O 1
ATOM 1315 N N . HIS A 1 169 ? -31.864 -48.584 -11.481 1.00 40.94 169 HIS A N 1
ATOM 1316 C CA . HIS A 1 169 ? -31.749 -50.034 -11.616 1.00 40.94 169 HIS A CA 1
ATOM 1317 C C . HIS A 1 169 ? -33.141 -50.586 -11.926 1.00 40.94 169 HIS A C 1
ATOM 1319 O O . HIS A 1 169 ? -34.089 -50.375 -11.169 1.00 40.94 169 HIS A O 1
ATOM 1325 N N . THR A 1 170 ? -33.259 -51.253 -13.070 1.00 48.47 170 THR A N 1
ATOM 1326 C CA . THR A 1 170 ? -34.436 -52.007 -13.499 1.00 48.47 170 THR A CA 1
ATOM 1327 C C . THR A 1 170 ? -34.088 -53.492 -13.466 1.00 48.47 170 THR A C 1
ATOM 1329 O O . THR A 1 170 ? -33.094 -53.868 -14.078 1.00 48.47 170 THR A O 1
ATOM 1332 N N . LEU A 1 171 ? -34.964 -54.246 -12.785 1.00 40.56 171 LEU A N 1
ATOM 1333 C CA . LEU A 1 171 ? -35.198 -55.702 -12.773 1.00 40.56 171 LEU A CA 1
ATOM 1334 C C . LEU A 1 171 ? -34.028 -56.625 -12.401 1.00 40.56 171 LEU A C 1
ATOM 1336 O O . LEU A 1 171 ? -33.112 -56.824 -13.222 1.00 40.56 171 LEU A O 1
#

Solvent-accessible surface area (backbone atoms only — not comparable to full-atom values): 11512 Å² total; per-residue (Å²): 139,86,78,66,91,70,69,90,78,68,84,81,67,76,59,65,83,75,61,55,76,76,56,49,58,61,51,50,56,63,58,51,71,72,54,73,78,77,74,73,60,81,52,51,78,47,71,48,83,54,44,82,69,92,70,86,67,82,72,93,82,53,103,73,68,71,59,44,30,42,38,35,37,28,45,34,40,32,28,56,58,50,97,88,46,93,57,58,52,76,47,80,42,85,63,48,72,45,70,35,40,42,61,64,63,92,88,74,72,64,93,85,74,55,51,66,48,71,44,60,37,79,79,64,49,72,89,43,52,88,49,39,68,46,78,46,82,46,80,47,78,44,56,85,84,72,70,64,94,78,80,78,89,78,85,77,88,76,88,77,83,89,78,85,86,79,82,85,88,80,137

Sequence (171 aa):
MDKCFFSLGSSETAFRKAFKVDDMLLKMEKMKGDEESHSLPSHLQLTFTGFFHKIEKPSLNSENEQNSVSLEVLLVKVCHKKRKDVSCPVKQVPTGRKQVPLNPDCSHTKPGTFPSLLVSSNEFEPSNSHMIKSYSLLFRVSRPGHRDPNGLSNGEPNENIGKCPVAPHTL

Mean predicted aligned error: 15.62 Å